Protein AF-A0A7Z9BWL0-F1 (afdb_monomer)

Secondary structure (DSSP, 8-state):
-------STTTHHHHHHHTT--HHHHHBS--HHHHHHHHHH-TT-SEEEEESSHHHHHHHHHHHHHHTHHHHHHHHHS--SEEEEEEE-SS--EEEEETT-SS-EEE-EEEEEEEE-TTSTTSEEEEEEEE--

Sequence (133 aa):
MTDFTNITPGGGLTAHESAGGHTLAR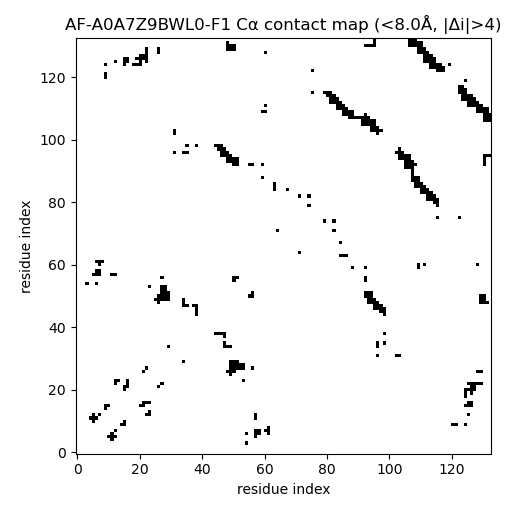HVDLTETELANRLATQITLPRASSFLNREIAEQAISDAINANQTQITNWLSGNSSRLQINHTATNPIGVTLT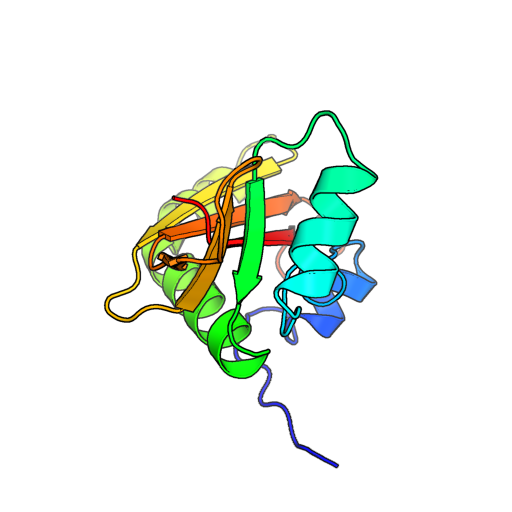RGAPSTVPDHNLQILFRRDSTLRLGYYILTAYPEP

Solvent-accessible surface area (backbone atoms only — not comparable to full-atom values): 7285 Å² total; per-residue (Å²): 132,86,84,73,76,59,62,19,82,83,64,15,68,70,43,20,35,75,74,69,19,46,30,65,86,66,16,36,59,59,50,69,69,56,36,50,49,48,40,68,73,39,74,85,46,64,58,36,34,14,15,66,30,65,67,49,41,29,46,56,51,33,53,42,47,66,76,38,43,69,62,52,53,56,46,68,75,54,83,65,61,59,49,78,51,75,37,73,50,96,56,72,44,18,31,37,34,46,71,90,54,96,59,67,42,81,27,35,29,35,40,38,33,37,33,61,35,83,88,41,97,79,37,43,39,48,39,35,44,36,36,50,134

Structure (mmCIF, N/CA/C/O backbone):
data_AF-A0A7Z9BWL0-F1
#
_entry.id   AF-A0A7Z9BWL0-F1
#
loop_
_atom_site.group_PDB
_atom_site.id
_atom_site.type_symbol
_atom_site.label_atom_id
_atom_site.label_alt_id
_atom_site.label_comp_id
_atom_site.label_asym_id
_atom_site.label_entity_id
_atom_site.label_seq_id
_atom_site.pdbx_PDB_ins_code
_atom_site.Cartn_x
_atom_site.Cartn_y
_atom_site.Cartn_z
_atom_site.occupancy
_atom_site.B_iso_or_equiv
_atom_site.auth_seq_id
_atom_site.auth_comp_id
_atom_site.auth_asym_id
_atom_site.auth_atom_id
_atom_site.pdbx_PDB_model_num
ATOM 1 N N . MET A 1 1 ? 6.457 -24.709 6.148 1.00 37.94 1 MET A N 1
ATOM 2 C CA . MET A 1 1 ? 5.705 -23.516 6.577 1.00 37.94 1 MET A CA 1
ATOM 3 C C . MET A 1 1 ? 6.708 -22.392 6.659 1.00 37.94 1 MET A C 1
ATOM 5 O O . MET A 1 1 ? 7.634 -22.502 7.446 1.00 37.94 1 MET A O 1
ATOM 9 N N . THR A 1 2 ? 6.621 -21.393 5.789 1.00 41.56 2 THR A N 1
ATOM 10 C CA . THR A 1 2 ? 7.340 -20.136 6.009 1.00 41.56 2 THR A CA 1
ATOM 11 C C . THR A 1 2 ? 6.549 -19.374 7.064 1.00 41.56 2 THR A C 1
ATOM 13 O O . THR A 1 2 ? 5.431 -18.937 6.789 1.00 41.56 2 THR A O 1
ATOM 16 N N . ASP A 1 3 ? 7.077 -19.310 8.285 1.00 47.62 3 ASP A N 1
ATOM 17 C CA . ASP A 1 3 ? 6.522 -18.485 9.356 1.00 47.62 3 ASP A CA 1
ATOM 18 C C . ASP A 1 3 ? 6.684 -17.019 8.955 1.00 47.62 3 ASP A C 1
ATOM 20 O O . ASP A 1 3 ? 7.734 -16.409 9.146 1.00 47.62 3 ASP A O 1
ATOM 24 N N . PHE A 1 4 ? 5.652 -16.453 8.335 1.00 55.50 4 PHE A N 1
ATOM 25 C CA . PHE A 1 4 ? 5.585 -15.013 8.149 1.00 55.50 4 PHE A CA 1
ATOM 26 C C . PHE A 1 4 ? 5.272 -14.401 9.512 1.00 55.50 4 PHE A C 1
ATOM 28 O O . PHE A 1 4 ? 4.152 -14.519 10.014 1.00 55.50 4 PHE A O 1
ATOM 35 N N . THR A 1 5 ? 6.269 -13.773 10.131 1.00 57.84 5 THR A N 1
ATOM 36 C CA . THR A 1 5 ? 6.041 -12.895 11.277 1.00 57.84 5 THR A CA 1
ATOM 37 C C . THR A 1 5 ? 5.039 -11.832 10.843 1.00 57.84 5 THR A C 1
ATOM 39 O O . THR A 1 5 ? 5.279 -11.126 9.870 1.00 57.84 5 THR A O 1
ATOM 42 N N . ASN A 1 6 ? 3.907 -11.731 11.539 1.00 72.25 6 ASN A N 1
ATOM 43 C CA . ASN A 1 6 ? 2.919 -10.686 11.283 1.00 72.25 6 ASN A CA 1
ATOM 44 C C . ASN A 1 6 ? 3.471 -9.352 11.808 1.00 72.25 6 ASN A C 1
ATOM 46 O O . ASN A 1 6 ? 3.255 -9.015 12.974 1.00 72.25 6 ASN A O 1
ATOM 50 N N . ILE A 1 7 ? 4.207 -8.619 10.969 1.00 83.94 7 ILE A N 1
ATOM 51 C CA . ILE A 1 7 ? 4.857 -7.351 11.346 1.00 83.94 7 ILE A CA 1
ATOM 52 C C . ILE A 1 7 ? 3.839 -6.208 11.300 1.00 83.9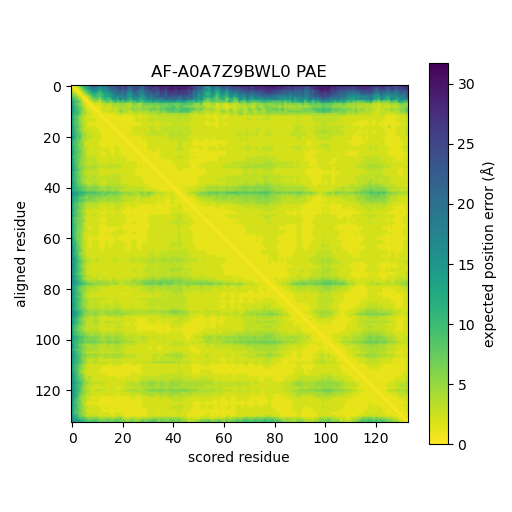4 7 ILE A C 1
ATOM 54 O O . ILE A 1 7 ? 3.853 -5.307 12.1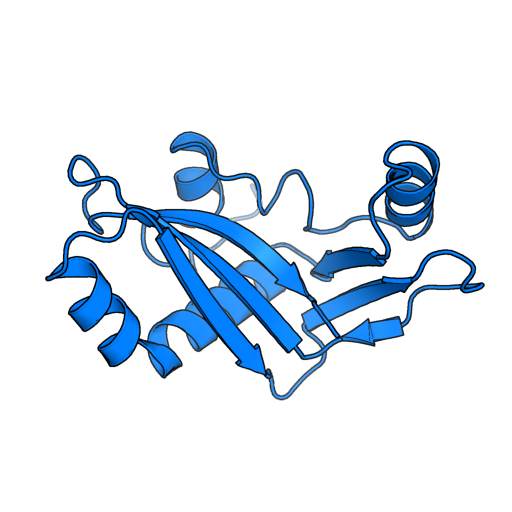42 1.00 83.94 7 ILE A O 1
ATOM 58 N N . THR A 1 8 ? 2.913 -6.249 10.337 1.00 86.00 8 THR A N 1
ATOM 59 C CA . THR A 1 8 ? 1.858 -5.237 10.229 1.00 86.00 8 THR A CA 1
ATOM 60 C C . THR A 1 8 ? 0.822 -5.395 11.355 1.00 86.00 8 THR A C 1
ATOM 62 O O . THR A 1 8 ? 0.283 -6.496 11.547 1.00 86.00 8 THR A O 1
ATOM 65 N N . PRO A 1 9 ? 0.461 -4.307 12.072 1.00 87.81 9 PRO A N 1
ATOM 66 C CA . PRO A 1 9 ? -0.562 -4.346 13.113 1.00 87.81 9 PRO A CA 1
ATOM 67 C C . PRO A 1 9 ? -1.878 -4.948 12.618 1.00 87.81 9 PRO A C 1
ATOM 69 O O . PRO A 1 9 ? -2.286 -4.725 11.483 1.00 87.81 9 PRO A O 1
ATOM 72 N N . GLY A 1 10 ? -2.580 -5.674 13.491 1.00 88.56 10 GLY A N 1
ATOM 73 C CA . GLY A 1 10 ? -3.893 -6.251 13.163 1.00 88.56 10 GLY A CA 1
ATOM 74 C C . GLY A 1 10 ? -3.857 -7.690 12.656 1.00 88.56 10 GLY A C 1
ATOM 75 O O . GLY A 1 10 ? -4.902 -8.205 12.281 1.00 88.56 10 GLY A O 1
ATOM 76 N N . GLY A 1 11 ? -2.697 -8.352 12.715 1.00 88.44 11 GLY A N 1
ATOM 77 C CA . GLY A 1 11 ? -2.542 -9.756 12.320 1.00 88.44 11 GLY A CA 1
ATOM 78 C C . GLY A 1 11 ? -1.917 -9.949 10.937 1.00 88.44 11 GLY A C 1
ATOM 79 O O . GLY A 1 11 ? -2.170 -10.972 10.309 1.00 88.44 11 GLY A O 1
ATOM 80 N N . GLY A 1 12 ? -1.120 -8.983 10.464 1.00 93.31 12 GLY A N 1
ATOM 81 C CA . GLY A 1 12 ? -0.448 -9.055 9.167 1.00 93.31 12 GLY A CA 1
ATOM 82 C C . GLY A 1 12 ? -1.363 -8.714 7.991 1.00 93.31 12 GLY A C 1
ATOM 83 O O . GLY A 1 12 ? -2.573 -8.513 8.140 1.00 93.31 12 GLY A O 1
ATOM 84 N N . LEU A 1 13 ? -0.793 -8.651 6.785 1.00 95.44 13 LEU A N 1
ATOM 85 C CA . LEU A 1 13 ? -1.553 -8.253 5.594 1.00 95.44 13 LEU A CA 1
ATOM 86 C C . LEU A 1 13 ? -2.665 -9.244 5.228 1.00 95.44 13 LEU A C 1
ATOM 88 O O . LEU A 1 13 ? -3.704 -8.823 4.728 1.00 95.44 13 LEU A O 1
ATOM 92 N N . THR A 1 14 ? -2.514 -10.530 5.553 1.00 95.75 14 THR A N 1
ATOM 93 C CA . THR A 1 14 ? -3.572 -11.534 5.347 1.00 95.75 14 THR A CA 1
ATOM 94 C C . THR A 1 14 ? -4.853 -11.199 6.122 1.00 95.75 14 THR A C 1
ATOM 96 O O . THR A 1 14 ? -5.955 -11.378 5.599 1.00 95.75 14 THR A O 1
ATOM 99 N N . ALA A 1 15 ? -4.736 -10.675 7.348 1.00 95.75 15 ALA A N 1
ATOM 100 C CA . ALA A 1 15 ? -5.898 -10.258 8.131 1.00 95.75 15 ALA A CA 1
ATOM 101 C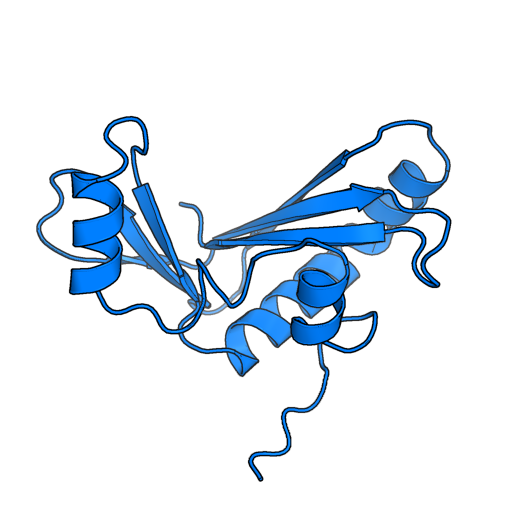 C . ALA A 1 15 ? -6.590 -9.034 7.508 1.00 95.75 15 ALA A C 1
ATOM 103 O O . ALA A 1 15 ? -7.817 -8.989 7.431 1.00 95.75 15 ALA A O 1
ATOM 104 N N . HIS A 1 16 ? -5.810 -8.077 6.993 1.00 97.38 16 HIS A N 1
ATOM 105 C CA . HIS A 1 16 ? -6.347 -6.908 6.289 1.00 97.38 16 HIS A CA 1
ATOM 106 C C . HIS A 1 16 ? -7.068 -7.286 4.996 1.00 97.38 16 HIS A C 1
ATOM 108 O O . HIS A 1 16 ? -8.136 -6.747 4.718 1.00 97.38 16 HIS A O 1
ATOM 114 N N . GLU A 1 17 ? -6.547 -8.247 4.231 1.00 97.25 17 GLU A N 1
ATOM 115 C CA . GLU A 1 17 ? -7.237 -8.747 3.036 1.00 97.25 17 GLU A CA 1
ATOM 116 C C . GLU A 1 17 ? -8.518 -9.509 3.365 1.00 97.25 17 GLU A C 1
ATOM 118 O O . GLU A 1 17 ? -9.535 -9.321 2.699 1.00 97.25 17 GLU A O 1
ATOM 123 N N . SER A 1 18 ? -8.515 -10.284 4.451 1.00 96.94 18 SER A N 1
ATOM 124 C CA . SER A 1 18 ? -9.725 -10.956 4.945 1.00 96.94 18 SER A CA 1
ATOM 125 C C . SER A 1 18 ? -10.822 -9.960 5.351 1.00 96.94 18 SER A C 1
ATOM 127 O O . SER A 1 18 ? -12.004 -10.279 5.264 1.00 96.94 18 SER A O 1
ATOM 129 N N . ALA A 1 19 ? -10.445 -8.738 5.747 1.00 96.94 19 ALA A N 1
ATOM 130 C CA . ALA A 1 19 ? -11.359 -7.629 6.032 1.00 96.94 19 ALA A CA 1
ATOM 131 C C . ALA A 1 19 ? -11.776 -6.817 4.781 1.00 96.94 19 ALA A C 1
ATOM 133 O O . ALA A 1 19 ? -12.549 -5.862 4.885 1.00 96.94 19 ALA A O 1
ATOM 134 N N . GLY A 1 20 ? -11.289 -7.186 3.592 1.00 97.56 20 GLY A N 1
ATOM 135 C CA . GLY A 1 20 ? -11.613 -6.542 2.315 1.00 97.56 20 GLY A CA 1
ATOM 136 C C . GLY A 1 20 ? -10.493 -5.686 1.719 1.00 97.56 20 GLY A C 1
ATOM 137 O O . GLY A 1 20 ? -10.731 -4.971 0.742 1.00 97.56 20 GLY A O 1
ATOM 138 N N . GLY A 1 21 ? -9.293 -5.724 2.299 1.00 98.19 21 GLY A N 1
ATOM 139 C CA . GLY A 1 21 ? -8.084 -5.168 1.699 1.00 98.19 21 GLY A CA 1
ATOM 140 C C . GLY A 1 21 ? -7.575 -5.985 0.508 1.00 98.19 21 GLY A C 1
ATOM 141 O O . GLY A 1 21 ? -8.083 -7.063 0.209 1.00 98.19 21 GLY A O 1
ATOM 142 N N . HIS A 1 22 ? -6.568 -5.465 -0.190 1.00 98.19 22 HIS A N 1
ATOM 143 C CA . HIS A 1 22 ? -5.999 -6.137 -1.365 1.00 98.19 22 HIS A CA 1
ATOM 144 C C . HIS A 1 22 ? -4.527 -5.768 -1.635 1.00 98.19 22 HIS A C 1
ATOM 146 O O . HIS A 1 22 ? -4.125 -5.588 -2.788 1.00 98.19 22 HIS A O 1
ATOM 152 N N . THR A 1 23 ? -3.729 -5.562 -0.584 1.00 98.25 23 THR A N 1
ATOM 153 C CA . THR A 1 23 ? -2.300 -5.230 -0.713 1.00 98.25 23 THR A CA 1
ATOM 154 C C . THR A 1 23 ? -1.483 -6.405 -1.255 1.00 98.25 23 THR A C 1
ATOM 156 O O . THR A 1 23 ? -0.764 -6.229 -2.234 1.00 98.25 23 THR A O 1
ATOM 159 N N . LEU A 1 24 ? -1.604 -7.602 -0.667 1.00 97.31 24 LEU A N 1
ATOM 160 C CA . LEU A 1 24 ? -0.861 -8.790 -1.108 1.00 97.31 24 LEU A CA 1
ATOM 161 C C . LEU A 1 24 ? -1.257 -9.161 -2.533 1.00 97.31 24 LEU A C 1
ATOM 163 O O . LEU A 1 24 ? -0.401 -9.312 -3.394 1.00 97.31 24 LEU A O 1
ATOM 167 N N . ALA A 1 25 ? -2.560 -9.230 -2.794 1.00 96.50 25 ALA A N 1
ATOM 168 C CA . ALA A 1 25 ? -3.094 -9.700 -4.063 1.00 96.50 25 ALA A CA 1
ATOM 169 C C . ALA A 1 25 ? -2.737 -8.807 -5.261 1.00 96.50 25 ALA A C 1
ATOM 171 O O . ALA A 1 25 ? -2.830 -9.253 -6.403 1.00 96.50 25 ALA A O 1
ATOM 172 N N . ARG A 1 26 ? -2.413 -7.526 -5.038 1.00 97.19 26 ARG A N 1
ATOM 173 C CA . ARG A 1 26 ? -2.252 -6.549 -6.130 1.00 97.19 26 ARG A CA 1
ATOM 174 C C . ARG A 1 26 ? -0.932 -5.800 -6.137 1.00 97.19 26 ARG A C 1
ATOM 176 O O . ARG A 1 26 ? -0.702 -5.071 -7.101 1.00 97.19 26 ARG A O 1
ATOM 183 N N . HIS A 1 27 ? -0.131 -5.901 -5.083 1.00 98.31 27 HIS A N 1
ATOM 184 C CA . HIS A 1 27 ? 1.019 -5.024 -4.892 1.00 98.31 27 HIS A CA 1
ATOM 185 C C . HIS A 1 27 ? 2.198 -5.705 -4.198 1.00 98.31 27 HIS A C 1
ATOM 187 O O . HIS A 1 27 ? 3.086 -4.999 -3.740 1.00 98.31 27 HIS A O 1
ATOM 193 N N . VAL A 1 28 ? 2.239 -7.032 -4.083 1.00 98.44 28 VAL A N 1
ATOM 194 C CA . VAL A 1 28 ? 3.363 -7.738 -3.452 1.00 98.44 28 VAL A CA 1
ATOM 195 C C . VAL A 1 28 ? 3.899 -8.796 -4.403 1.00 98.44 28 VAL A C 1
ATOM 197 O O . VAL A 1 28 ? 3.121 -9.602 -4.901 1.00 98.44 28 VAL A O 1
ATOM 200 N N . ASP A 1 29 ? 5.222 -8.798 -4.595 1.00 98.06 29 ASP A N 1
ATOM 201 C CA . ASP A 1 29 ? 5.950 -9.811 -5.371 1.00 98.06 29 ASP A CA 1
ATOM 202 C C . ASP A 1 29 ? 5.439 -9.978 -6.819 1.00 98.06 29 ASP A C 1
ATOM 204 O O . ASP A 1 29 ? 5.415 -11.074 -7.370 1.00 98.06 29 ASP A O 1
ATOM 208 N N . LEU A 1 30 ? 4.992 -8.878 -7.441 1.00 98.25 30 LEU A N 1
ATOM 209 C CA . LEU A 1 30 ? 4.596 -8.875 -8.847 1.00 98.25 30 LEU A CA 1
ATOM 210 C C . LEU A 1 30 ? 5.803 -8.662 -9.755 1.00 98.25 30 LEU A C 1
ATOM 212 O O . LEU A 1 30 ? 6.597 -7.735 -9.581 1.00 98.25 30 LEU A O 1
ATOM 216 N N . THR A 1 31 ? 5.869 -9.479 -10.795 1.00 97.50 31 THR A N 1
ATOM 217 C CA . THR A 1 31 ? 6.844 -9.361 -11.874 1.00 97.50 31 THR A CA 1
ATOM 218 C C . THR A 1 31 ? 6.566 -8.142 -12.756 1.00 97.50 31 THR A C 1
ATOM 220 O O . THR A 1 31 ? 5.435 -7.664 -12.878 1.00 97.50 31 THR A O 1
ATOM 223 N N . GLU A 1 32 ? 7.592 -7.666 -13.464 1.00 96.94 32 GLU A N 1
ATOM 224 C CA . GLU A 1 32 ? 7.443 -6.579 -14.440 1.00 96.94 32 GLU A CA 1
ATOM 225 C C . GLU A 1 32 ? 6.383 -6.895 -15.511 1.00 96.94 32 GLU A C 1
ATOM 227 O O . GLU A 1 32 ? 5.583 -6.029 -15.864 1.00 96.94 32 GLU A O 1
ATOM 232 N N . THR A 1 33 ? 6.303 -8.152 -15.962 1.00 97.44 33 THR A N 1
ATOM 233 C CA . THR A 1 33 ? 5.275 -8.617 -16.904 1.00 97.44 33 THR A CA 1
ATOM 234 C C . THR A 1 33 ? 3.864 -8.488 -16.326 1.00 97.44 33 THR A C 1
ATOM 236 O O . THR A 1 33 ? 2.950 -8.058 -17.027 1.00 97.44 33 THR A O 1
ATOM 239 N N . GLU A 1 34 ? 3.653 -8.818 -15.051 1.00 98.06 34 GLU A N 1
ATOM 240 C CA . GLU A 1 34 ? 2.348 -8.664 -14.394 1.00 98.06 34 GLU A CA 1
ATOM 241 C C . GLU A 1 34 ? 1.963 -7.192 -14.225 1.00 98.06 34 GLU A C 1
ATOM 243 O O . GLU A 1 34 ? 0.810 -6.823 -14.474 1.00 98.06 34 GLU A O 1
ATOM 248 N N . LEU A 1 35 ? 2.924 -6.328 -13.885 1.00 98.12 35 LEU A N 1
ATOM 249 C CA . LEU A 1 35 ? 2.712 -4.880 -13.830 1.00 98.12 35 LEU A CA 1
ATOM 250 C C . LEU A 1 35 ? 2.367 -4.312 -15.216 1.00 98.12 35 LEU A C 1
ATOM 252 O O . LEU A 1 35 ? 1.412 -3.541 -15.349 1.00 98.12 35 LEU A O 1
ATOM 256 N N . ALA A 1 36 ? 3.079 -4.737 -16.262 1.00 97.62 36 ALA A N 1
ATOM 257 C CA . ALA A 1 36 ? 2.803 -4.345 -17.641 1.00 97.62 36 ALA A CA 1
ATOM 258 C C . ALA A 1 36 ? 1.413 -4.820 -18.097 1.00 97.62 36 ALA A C 1
ATOM 260 O O . ALA A 1 36 ? 0.64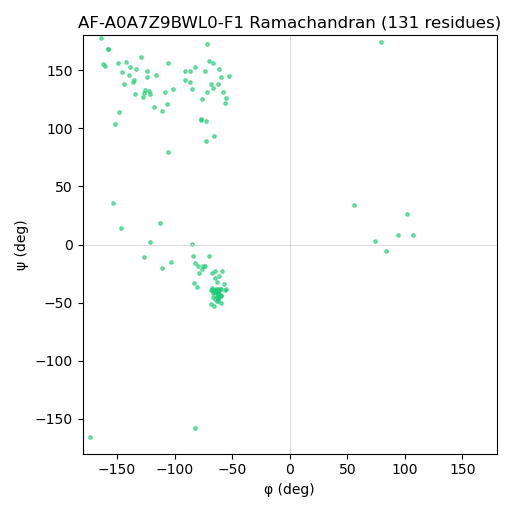3 -4.038 -18.659 1.00 97.62 36 ALA A O 1
ATOM 261 N N . ASN A 1 37 ? 1.042 -6.063 -17.781 1.00 97.50 37 ASN A N 1
ATOM 262 C CA . ASN A 1 37 ? -0.285 -6.612 -18.065 1.00 97.50 37 ASN A CA 1
ATOM 263 C C . ASN A 1 37 ? -1.391 -5.839 -17.337 1.00 97.50 37 ASN A C 1
ATOM 265 O O . ASN A 1 37 ? -2.439 -5.547 -17.922 1.00 97.50 37 ASN A O 1
ATOM 269 N N . ARG A 1 38 ? -1.168 -5.448 -16.077 1.00 96.81 38 ARG A N 1
ATOM 270 C CA . ARG A 1 38 ? -2.103 -4.595 -15.331 1.00 96.81 38 ARG A CA 1
ATOM 271 C C . ARG A 1 38 ? -2.302 -3.253 -16.029 1.00 96.81 38 ARG A C 1
ATOM 273 O O . ARG A 1 38 ? -3.439 -2.816 -16.175 1.00 96.81 38 ARG A O 1
ATOM 280 N N . LEU A 1 39 ? -1.233 -2.620 -16.506 1.00 97.25 39 LEU A N 1
ATOM 281 C CA . LEU A 1 39 ? -1.334 -1.376 -17.271 1.00 97.25 39 LEU A CA 1
ATOM 282 C C . LEU A 1 39 ? -2.037 -1.580 -18.619 1.00 97.25 39 LEU A C 1
ATOM 284 O O . LEU A 1 39 ? -2.841 -0.739 -19.022 1.00 97.25 39 LEU A O 1
ATOM 288 N N . ALA A 1 40 ? -1.786 -2.681 -19.321 1.00 96.06 40 ALA A N 1
ATOM 289 C CA . ALA A 1 40 ? -2.447 -2.971 -20.593 1.00 96.06 40 ALA A CA 1
ATOM 290 C C . ALA A 1 40 ? -3.962 -3.186 -20.427 1.00 96.06 40 ALA A C 1
ATOM 292 O O . ALA A 1 40 ? -4.751 -2.689 -21.227 1.00 96.06 40 ALA A O 1
ATOM 293 N N . THR A 1 41 ? -4.371 -3.885 -19.366 1.00 96.62 41 THR A N 1
ATOM 294 C CA . THR A 1 41 ? -5.779 -4.231 -19.103 1.00 96.62 41 THR A CA 1
ATOM 295 C C . THR A 1 41 ? -6.558 -3.111 -18.412 1.00 96.62 41 THR A C 1
ATOM 297 O O . THR A 1 4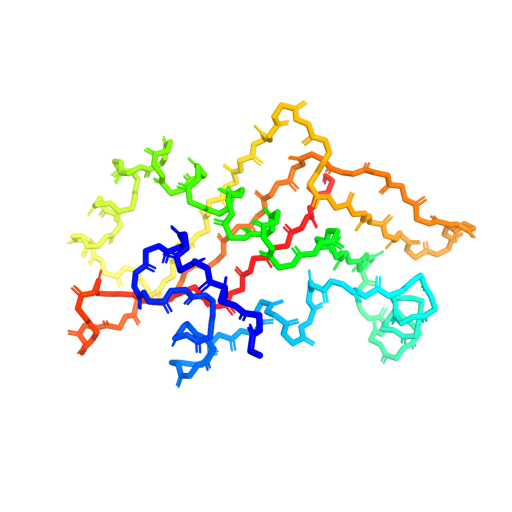1 ? -7.744 -2.929 -18.677 1.00 96.62 41 THR A O 1
ATOM 300 N N . GLN A 1 42 ? -5.908 -2.325 -17.552 1.00 96.00 42 GLN A N 1
ATOM 301 C CA . GLN A 1 42 ? -6.513 -1.196 -16.842 1.00 96.00 42 GLN A CA 1
ATOM 302 C C . GLN A 1 42 ? -6.024 0.113 -17.456 1.00 96.00 42 GLN A C 1
ATOM 304 O O . GLN A 1 42 ? -5.126 0.780 -16.941 1.00 96.00 42 GLN A O 1
ATOM 309 N N . ILE A 1 43 ? -6.628 0.481 -18.585 1.00 93.25 43 ILE A N 1
ATOM 310 C CA . ILE A 1 43 ? -6.183 1.594 -19.439 1.00 93.25 43 ILE A CA 1
ATOM 311 C C . ILE A 1 43 ? -6.139 2.961 -18.736 1.00 93.25 43 ILE A C 1
ATOM 313 O O . ILE A 1 43 ? -5.405 3.845 -19.165 1.00 93.25 43 ILE A O 1
ATOM 317 N N . THR A 1 44 ? -6.894 3.138 -17.650 1.00 96.00 44 THR A N 1
ATOM 318 C CA . THR A 1 44 ? -6.938 4.385 -16.874 1.00 96.00 44 THR A CA 1
ATOM 319 C C . THR A 1 44 ? -5.790 4.515 -15.875 1.00 96.00 44 THR A C 1
ATOM 321 O O . THR A 1 44 ? -5.546 5.615 -15.385 1.00 96.00 44 THR A O 1
ATOM 324 N N . LEU A 1 45 ? -5.072 3.428 -15.562 1.00 94.25 45 LEU A N 1
ATOM 325 C CA . LEU A 1 45 ? -3.948 3.486 -14.632 1.00 94.25 45 LEU A CA 1
ATOM 326 C C . LEU A 1 45 ? -2.720 4.113 -15.308 1.00 94.25 45 LEU A C 1
ATOM 328 O O . LEU A 1 45 ? -2.275 3.607 -16.341 1.00 94.25 45 LEU A O 1
ATOM 332 N N . PRO A 1 46 ? -2.128 5.178 -14.742 1.00 95.94 46 PRO A N 1
ATOM 333 C CA . PRO A 1 46 ? -0.886 5.738 -15.268 1.00 95.94 46 PRO A CA 1
ATOM 334 C C . PRO A 1 46 ? 0.342 4.917 -14.851 1.00 95.94 46 PRO A C 1
ATOM 336 O O . PRO A 1 46 ? 1.358 4.949 -15.543 1.00 95.94 46 PRO A O 1
ATOM 339 N N . ARG A 1 47 ? 0.251 4.181 -13.736 1.00 96.88 47 ARG A N 1
ATOM 340 C CA . ARG A 1 47 ? 1.345 3.404 -13.151 1.00 96.88 47 ARG A CA 1
ATOM 341 C C . ARG A 1 47 ? 0.837 2.162 -12.416 1.00 96.88 47 ARG A C 1
ATOM 343 O O . ARG A 1 47 ? -0.326 2.106 -12.013 1.00 96.88 47 ARG A O 1
ATOM 350 N N . ALA A 1 48 ? 1.705 1.167 -12.289 1.00 97.75 48 ALA A N 1
ATOM 351 C CA . ALA A 1 48 ? 1.493 -0.043 -11.506 1.00 97.75 48 ALA A CA 1
ATOM 352 C C . ALA A 1 48 ? 2.766 -0.337 -10.714 1.00 97.75 48 ALA A C 1
ATOM 354 O O . ALA A 1 48 ? 3.865 -0.184 -11.239 1.00 97.75 48 ALA A O 1
ATOM 355 N N . SER A 1 49 ? 2.622 -0.758 -9.465 1.00 98.44 49 SER A N 1
ATOM 356 C CA . SER A 1 49 ? 3.748 -0.925 -8.552 1.00 98.44 49 SER A CA 1
ATOM 357 C C . SER A 1 49 ? 3.589 -2.150 -7.666 1.00 98.44 49 SER A C 1
ATOM 359 O O . SER A 1 49 ? 2.471 -2.633 -7.436 1.00 98.44 49 SER A O 1
ATOM 361 N N . SER A 1 50 ? 4.725 -2.635 -7.174 1.00 98.62 50 SER A N 1
ATOM 362 C CA . SER A 1 50 ? 4.811 -3.784 -6.284 1.00 98.62 50 SER A CA 1
ATOM 363 C C . SER A 1 50 ? 5.908 -3.600 -5.251 1.00 98.62 50 SER A C 1
ATOM 365 O O . SER A 1 50 ? 7.015 -3.182 -5.581 1.00 98.62 50 SER A O 1
ATOM 367 N N . PHE A 1 51 ? 5.627 -3.979 -4.009 1.00 98.69 51 PHE A N 1
ATOM 368 C CA . PHE A 1 51 ? 6.658 -4.280 -3.030 1.00 98.69 51 PHE A CA 1
ATOM 369 C C . PHE A 1 51 ? 7.518 -5.445 -3.512 1.00 98.69 51 PHE A C 1
ATOM 371 O O . PHE A 1 51 ? 7.030 -6.341 -4.210 1.00 98.69 51 PHE A O 1
ATOM 378 N N . LEU A 1 52 ? 8.781 -5.441 -3.087 1.00 97.75 52 LEU A N 1
ATOM 379 C CA . LEU A 1 52 ? 9.752 -6.476 -3.446 1.00 97.75 52 LEU A CA 1
ATOM 380 C C . LEU A 1 52 ? 9.341 -7.863 -2.945 1.00 97.75 52 LEU A C 1
ATOM 382 O O . LEU A 1 52 ? 9.566 -8.848 -3.629 1.00 97.75 52 LEU A O 1
ATOM 386 N N . ASN A 1 53 ? 8.759 -7.941 -1.748 1.00 97.12 53 ASN A N 1
ATOM 387 C CA . ASN A 1 53 ? 8.179 -9.156 -1.190 1.00 97.12 53 ASN A CA 1
ATOM 388 C C . ASN A 1 53 ? 7.267 -8.804 -0.005 1.00 97.12 53 ASN A C 1
ATOM 390 O O . ASN A 1 53 ? 7.139 -7.638 0.387 1.00 97.12 53 ASN A O 1
ATOM 394 N N . ARG A 1 54 ? 6.632 -9.826 0.577 1.00 96.56 54 ARG A N 1
ATOM 395 C CA . ARG A 1 54 ? 5.716 -9.662 1.710 1.00 96.56 54 ARG A CA 1
ATOM 396 C C . ARG A 1 54 ? 6.392 -9.072 2.946 1.00 96.56 54 ARG A C 1
ATOM 398 O O . ARG A 1 54 ? 5.802 -8.207 3.577 1.00 96.56 54 ARG A O 1
ATOM 405 N N . GLU A 1 55 ? 7.586 -9.531 3.301 1.00 95.38 55 GLU A N 1
ATOM 406 C CA . GLU A 1 55 ? 8.290 -9.063 4.501 1.00 95.38 55 GLU A CA 1
ATOM 407 C C . GLU A 1 55 ? 8.595 -7.562 4.410 1.00 95.38 55 GLU A C 1
ATOM 409 O O . GLU A 1 55 ? 8.270 -6.806 5.324 1.00 95.38 55 GLU A O 1
ATOM 414 N N . ILE A 1 56 ? 9.111 -7.112 3.263 1.00 96.69 56 ILE A N 1
ATOM 415 C CA . ILE A 1 56 ? 9.392 -5.698 2.991 1.00 96.69 56 ILE A CA 1
ATOM 416 C C . ILE A 1 56 ? 8.103 -4.872 2.997 1.00 96.69 56 ILE A C 1
ATOM 418 O O . ILE A 1 56 ? 8.085 -3.781 3.568 1.00 96.69 56 ILE A O 1
ATOM 422 N N . ALA A 1 57 ? 7.014 -5.392 2.420 1.00 97.62 57 ALA A N 1
ATOM 423 C CA . ALA A 1 57 ? 5.711 -4.735 2.477 1.00 97.62 57 ALA A CA 1
ATOM 424 C C . ALA A 1 57 ? 5.237 -4.557 3.926 1.00 97.62 57 ALA A C 1
ATOM 426 O O . ALA A 1 57 ? 4.864 -3.454 4.326 1.00 97.62 57 ALA A O 1
ATOM 427 N N . GLU A 1 58 ? 5.265 -5.629 4.724 1.00 96.69 58 GLU A N 1
ATOM 428 C CA . GLU A 1 58 ? 4.771 -5.587 6.097 1.00 96.69 58 GLU A CA 1
ATOM 429 C C . GLU A 1 58 ? 5.611 -4.669 6.993 1.00 96.69 58 GLU A C 1
ATOM 431 O O . GLU A 1 58 ? 5.038 -3.930 7.800 1.00 96.69 58 GLU A O 1
ATOM 436 N N . GLN A 1 59 ? 6.937 -4.679 6.819 1.00 96.31 59 GLN A N 1
ATOM 437 C CA . GLN A 1 59 ? 7.862 -3.809 7.541 1.00 96.31 59 GLN A CA 1
ATOM 438 C C . GLN A 1 59 ? 7.646 -2.336 7.178 1.00 96.31 59 GLN A C 1
ATOM 440 O O . GLN A 1 59 ? 7.386 -1.525 8.064 1.00 96.31 59 GLN A O 1
ATOM 445 N N . ALA A 1 60 ? 7.650 -1.994 5.884 1.00 97.25 60 ALA A N 1
ATOM 446 C CA . ALA A 1 60 ? 7.474 -0.613 5.430 1.00 97.25 60 ALA A CA 1
ATOM 447 C C . ALA A 1 60 ? 6.123 -0.022 5.868 1.00 97.25 60 ALA A C 1
ATOM 449 O O . ALA A 1 60 ? 6.035 1.139 6.268 1.00 97.25 60 ALA A O 1
ATOM 450 N N . ILE A 1 61 ? 5.061 -0.833 5.834 1.00 98.00 61 ILE A N 1
ATOM 451 C CA . ILE A 1 61 ? 3.730 -0.441 6.307 1.00 98.00 61 ILE A CA 1
ATOM 452 C C . ILE A 1 61 ? 3.718 -0.228 7.822 1.00 98.00 61 ILE A C 1
ATOM 454 O O . ILE A 1 61 ? 3.107 0.730 8.294 1.00 98.00 61 ILE A O 1
ATOM 458 N N . SER A 1 62 ? 4.375 -1.102 8.588 1.00 97.25 62 SER A N 1
ATOM 459 C CA . SER A 1 62 ? 4.472 -0.964 10.044 1.00 97.25 62 SER A CA 1
ATOM 460 C C . SER A 1 62 ? 5.212 0.318 10.430 1.00 97.25 62 SER A C 1
ATOM 462 O O . SER A 1 62 ? 4.707 1.105 11.232 1.00 97.25 62 SER A O 1
ATOM 464 N N . ASP A 1 63 ? 6.340 0.598 9.777 1.00 96.69 63 ASP A N 1
ATOM 465 C CA . ASP A 1 63 ? 7.121 1.818 9.998 1.00 96.69 63 ASP A CA 1
ATOM 466 C C . ASP A 1 63 ? 6.321 3.077 9.646 1.00 96.69 63 ASP A C 1
ATOM 468 O O . ASP A 1 63 ? 6.276 4.030 10.430 1.00 96.69 63 ASP A O 1
ATOM 472 N N . ALA A 1 64 ? 5.595 3.058 8.525 1.00 97.62 64 ALA A N 1
ATOM 473 C CA . ALA A 1 64 ? 4.714 4.152 8.133 1.00 97.62 64 ALA A CA 1
ATOM 474 C C . ALA A 1 64 ? 3.572 4.384 9.135 1.00 97.62 64 ALA A C 1
ATOM 476 O O . ALA A 1 64 ? 3.260 5.536 9.443 1.00 97.62 64 ALA A O 1
ATOM 477 N N . ILE A 1 65 ? 2.957 3.320 9.664 1.00 97.62 65 ILE A N 1
ATOM 478 C CA . ILE A 1 65 ? 1.922 3.422 10.705 1.00 97.62 65 ILE A CA 1
ATOM 479 C C . ILE A 1 65 ? 2.508 4.044 11.974 1.00 97.62 65 ILE A C 1
ATOM 481 O O . ILE A 1 65 ? 1.939 5.005 12.493 1.00 97.62 65 ILE A O 1
ATOM 485 N N . ASN A 1 66 ? 3.663 3.554 12.428 1.00 96.94 66 ASN A N 1
ATOM 486 C CA . ASN A 1 66 ? 4.336 4.059 13.624 1.00 96.94 66 ASN A CA 1
ATOM 487 C C . ASN A 1 66 ? 4.691 5.548 13.482 1.00 96.94 66 ASN A C 1
ATOM 489 O O . ASN A 1 66 ? 4.429 6.338 14.391 1.00 96.94 66 ASN A O 1
ATOM 493 N N . ALA A 1 67 ? 5.209 5.955 12.320 1.00 97.50 67 ALA A N 1
ATOM 494 C CA . ALA A 1 67 ? 5.554 7.346 12.029 1.00 97.50 67 ALA A CA 1
ATOM 495 C C . ALA A 1 67 ? 4.330 8.279 11.938 1.00 97.50 67 ALA A C 1
ATOM 497 O O . ALA A 1 67 ? 4.455 9.480 12.173 1.00 97.50 67 ALA A O 1
ATOM 498 N N . ASN A 1 68 ? 3.143 7.748 11.625 1.00 97.94 68 ASN A N 1
ATOM 499 C CA . ASN A 1 68 ? 1.915 8.524 11.413 1.00 97.94 68 ASN A CA 1
ATOM 500 C C . ASN A 1 68 ? 0.840 8.273 12.486 1.00 97.94 68 ASN A C 1
ATOM 502 O O . ASN A 1 68 ? -0.335 8.599 12.285 1.00 97.94 68 ASN A O 1
ATOM 506 N N . GLN A 1 69 ? 1.218 7.732 13.650 1.00 97.44 69 GLN A N 1
ATOM 507 C CA . GLN A 1 69 ? 0.271 7.299 14.683 1.00 97.44 69 GLN A CA 1
ATOM 508 C C . GLN A 1 69 ? -0.682 8.418 15.134 1.00 97.44 69 GLN A C 1
ATOM 510 O O . GLN A 1 69 ? -1.875 8.177 15.306 1.00 97.44 69 GLN A O 1
ATOM 515 N N . THR A 1 70 ? -0.194 9.655 15.269 1.00 98.06 70 THR A N 1
ATOM 516 C CA . THR A 1 70 ? -1.031 10.816 15.625 1.00 98.06 70 THR A CA 1
ATOM 517 C C . THR A 1 70 ? -2.114 11.082 14.579 1.00 98.06 70 THR A C 1
ATOM 519 O O . THR A 1 70 ? -3.270 11.312 14.933 1.00 98.06 70 THR A O 1
ATOM 522 N N . GLN A 1 71 ? -1.774 11.015 13.287 1.00 98.31 71 GLN A N 1
ATOM 523 C CA . GLN A 1 71 ? -2.734 11.223 12.201 1.00 98.31 71 GLN A CA 1
ATOM 524 C C . GLN A 1 71 ? -3.793 10.115 12.180 1.00 98.31 71 GLN A C 1
ATOM 526 O O . GLN A 1 71 ? -4.977 10.405 12.019 1.00 98.31 71 GLN A O 1
ATOM 531 N N . ILE A 1 72 ? -3.381 8.863 12.399 1.00 98.31 72 ILE A N 1
ATOM 532 C CA . ILE A 1 72 ? -4.285 7.708 12.459 1.00 98.31 72 ILE A CA 1
ATOM 533 C C . ILE A 1 72 ? -5.239 7.828 13.653 1.00 98.31 72 ILE A C 1
ATOM 535 O O . ILE A 1 72 ? -6.447 7.671 13.488 1.00 98.31 72 ILE A O 1
ATOM 539 N N . THR A 1 73 ? -4.729 8.168 14.839 1.00 97.75 73 THR A N 1
ATOM 540 C CA . THR A 1 73 ? -5.549 8.350 16.046 1.00 97.75 73 THR A CA 1
ATOM 541 C C . THR A 1 73 ? -6.560 9.487 15.876 1.00 97.75 73 THR A C 1
ATOM 543 O O . THR A 1 73 ? -7.741 9.308 16.177 1.00 97.75 73 THR A O 1
ATOM 546 N N . ASN A 1 74 ? -6.135 10.632 15.333 1.00 98.25 74 ASN A N 1
ATOM 547 C CA . ASN A 1 74 ? -7.030 11.759 15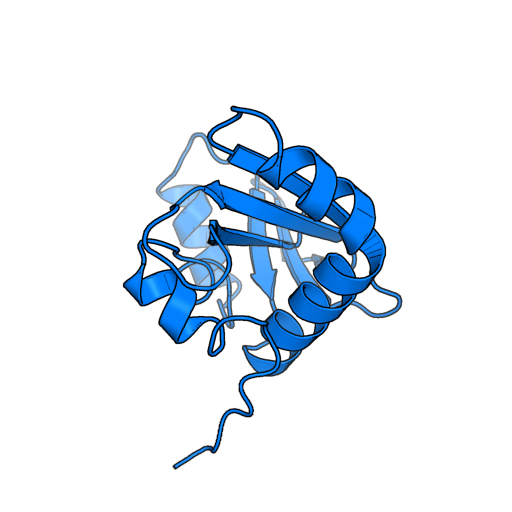.049 1.00 98.25 74 ASN A CA 1
ATOM 548 C C . ASN A 1 74 ? -8.079 11.407 13.991 1.00 98.25 74 ASN A C 1
ATOM 550 O O . ASN A 1 74 ? -9.237 11.808 14.087 1.00 98.25 74 ASN A O 1
ATOM 554 N N . TRP A 1 75 ? -7.690 10.645 12.969 1.00 98.56 75 TRP A N 1
ATOM 555 C CA . TRP A 1 75 ? -8.644 10.159 11.990 1.00 98.56 75 TRP A CA 1
ATOM 556 C C . TRP A 1 75 ? -9.677 9.248 12.642 1.00 98.56 75 TRP A C 1
ATOM 558 O O . TRP A 1 75 ? -10.857 9.447 12.383 1.00 98.56 75 TRP A O 1
ATOM 568 N N . LEU A 1 76 ? -9.274 8.301 13.494 1.00 97.69 76 LEU A N 1
ATOM 569 C CA . LEU A 1 76 ? -10.184 7.367 14.166 1.00 97.69 76 LEU A CA 1
ATOM 570 C C . LEU A 1 76 ? -11.184 8.057 15.100 1.00 97.69 76 LEU A C 1
ATOM 572 O O . LEU A 1 76 ? -12.319 7.595 15.185 1.00 97.69 76 LEU A O 1
ATOM 576 N N . SER A 1 77 ? -10.814 9.172 15.737 1.00 97.25 77 SER A N 1
ATOM 577 C CA . SER A 1 77 ? -11.741 9.959 16.564 1.00 97.25 77 SER A CA 1
ATOM 578 C C . SER A 1 77 ? -12.735 10.806 15.756 1.00 97.25 77 SER A C 1
ATOM 580 O O . SER A 1 77 ? -13.763 11.218 16.290 1.00 97.25 77 SER A O 1
ATOM 582 N N . GLY A 1 78 ? -12.456 11.062 14.473 1.00 96.56 78 GLY A N 1
ATOM 583 C CA . GLY A 1 78 ? -13.354 11.774 13.558 1.00 96.56 78 GLY A CA 1
ATOM 584 C C . GLY A 1 78 ? -14.439 10.877 12.954 1.00 96.56 78 GLY A C 1
ATOM 585 O O . GLY A 1 78 ? -14.708 9.792 13.456 1.00 96.56 78 GLY A O 1
ATOM 586 N N . ASN A 1 79 ? -15.011 11.272 11.808 1.00 95.62 79 ASN A N 1
ATOM 587 C CA . ASN A 1 79 ? -16.067 10.518 11.096 1.00 95.62 79 ASN A CA 1
ATOM 588 C C . ASN A 1 79 ? -15.710 10.109 9.654 1.00 95.62 79 ASN A C 1
ATOM 590 O O . ASN A 1 79 ? -16.537 9.523 8.957 1.00 95.62 79 ASN A O 1
ATOM 594 N N . SER A 1 80 ? -14.495 10.410 9.182 1.00 98.00 80 SER A N 1
ATOM 595 C CA . SER A 1 80 ? -14.094 10.048 7.818 1.00 98.00 80 SER A CA 1
ATOM 596 C C . SER A 1 80 ? -13.993 8.530 7.662 1.00 98.00 80 SER A C 1
ATOM 598 O O . SER A 1 80 ? -13.372 7.848 8.477 1.00 98.00 80 SER A O 1
ATOM 600 N N . SER A 1 81 ? -14.545 7.997 6.572 1.00 97.94 81 SER A N 1
ATOM 601 C CA . SER A 1 81 ? -14.518 6.561 6.276 1.00 97.94 81 SER A CA 1
ATOM 602 C C . SER A 1 81 ? -13.149 6.057 5.815 1.00 97.94 81 SER A C 1
ATOM 604 O O . SER A 1 81 ? -12.896 4.851 5.860 1.00 97.94 81 SER A O 1
ATOM 606 N N . ARG A 1 82 ? -12.265 6.959 5.370 1.00 98.38 82 ARG A N 1
ATOM 607 C CA . ARG A 1 82 ? -10.938 6.630 4.843 1.00 98.38 82 ARG A CA 1
ATOM 608 C C . ARG A 1 82 ? -9.878 7.610 5.323 1.00 98.38 82 ARG A C 1
ATOM 610 O O . ARG A 1 82 ? -10.171 8.782 5.567 1.00 98.38 82 ARG A O 1
ATOM 617 N N . LEU A 1 83 ? -8.652 7.113 5.389 1.00 98.69 83 LEU A N 1
ATOM 618 C CA . LEU A 1 83 ? -7.447 7.900 5.601 1.00 98.69 83 LEU A CA 1
ATOM 619 C C . LEU A 1 83 ? -6.394 7.439 4.608 1.00 98.69 83 LEU A C 1
ATOM 621 O O . LEU A 1 83 ? -6.125 6.246 4.515 1.00 98.69 83 LEU A O 1
ATOM 625 N N . GLN A 1 84 ? -5.795 8.388 3.903 1.00 98.62 84 GLN A N 1
ATOM 626 C CA . GLN A 1 84 ? -4.572 8.151 3.158 1.00 98.62 84 GLN A CA 1
ATOM 627 C C . GLN A 1 84 ? -3.398 8.707 3.960 1.00 98.62 84 GLN A C 1
ATOM 629 O O . GLN A 1 84 ? -3.473 9.840 4.440 1.00 98.62 84 GLN A O 1
ATOM 634 N N . ILE A 1 85 ? -2.328 7.928 4.079 1.00 98.12 85 ILE A N 1
ATOM 635 C CA . ILE A 1 85 ? -1.029 8.411 4.551 1.00 98.12 85 ILE A CA 1
ATOM 636 C C . ILE A 1 85 ? 0.031 8.104 3.503 1.00 98.12 85 ILE A C 1
ATOM 638 O O . ILE A 1 85 ? -0.058 7.096 2.799 1.00 98.12 85 ILE A O 1
ATOM 642 N N . ASN A 1 86 ? 1.038 8.967 3.448 1.00 97.88 86 ASN A N 1
ATOM 643 C CA . ASN A 1 86 ? 2.219 8.776 2.625 1.00 97.88 86 ASN A CA 1
ATOM 644 C C . ASN A 1 86 ? 3.437 8.659 3.548 1.00 97.88 86 ASN A C 1
ATOM 646 O O . ASN A 1 86 ? 3.490 9.301 4.600 1.00 97.88 86 ASN A O 1
ATOM 650 N N . HIS A 1 87 ? 4.411 7.846 3.165 1.00 97.31 87 HIS A N 1
ATOM 651 C CA . HIS A 1 87 ? 5.656 7.662 3.900 1.00 97.31 87 HIS A CA 1
ATOM 652 C C . HIS A 1 87 ? 6.805 7.426 2.920 1.00 97.31 87 HIS A C 1
ATOM 654 O O . HIS A 1 87 ? 6.594 6.844 1.863 1.00 97.31 87 HIS A O 1
ATOM 660 N N . THR A 1 88 ? 8.012 7.851 3.273 1.00 97.88 88 THR A N 1
ATOM 661 C CA . THR A 1 88 ? 9.214 7.603 2.471 1.00 97.88 88 THR A CA 1
ATOM 662 C C . THR A 1 88 ? 10.171 6.769 3.301 1.00 97.88 88 THR A C 1
ATOM 664 O O . THR A 1 88 ? 10.607 7.200 4.368 1.00 97.88 88 THR A O 1
ATOM 667 N N . ALA A 1 89 ? 10.483 5.573 2.814 1.00 95.88 89 ALA A N 1
ATOM 668 C CA . ALA A 1 89 ? 11.423 4.670 3.452 1.00 95.88 89 ALA A CA 1
ATOM 669 C C . ALA A 1 89 ? 12.874 5.024 3.091 1.00 95.88 89 ALA A C 1
ATOM 671 O O . ALA A 1 89 ? 13.171 5.533 2.009 1.00 95.88 89 ALA A O 1
ATOM 672 N N . THR A 1 90 ? 13.807 4.693 3.984 1.00 92.69 90 THR A N 1
ATOM 673 C CA . THR A 1 90 ? 15.243 4.922 3.757 1.00 92.69 90 THR A CA 1
ATOM 674 C C . THR A 1 90 ? 15.783 4.093 2.589 1.00 92.69 90 THR A C 1
ATOM 676 O O . THR A 1 90 ? 16.559 4.592 1.778 1.00 92.69 90 THR A O 1
ATOM 679 N N . ASN A 1 91 ? 15.352 2.835 2.483 1.00 93.00 91 ASN A N 1
ATOM 680 C CA . ASN A 1 91 ? 15.751 1.911 1.422 1.00 93.00 91 ASN A CA 1
ATOM 681 C C . ASN A 1 91 ? 14.603 1.720 0.420 1.00 93.00 91 ASN A C 1
ATOM 683 O O . ASN A 1 91 ? 13.446 1.898 0.811 1.00 93.00 91 ASN A O 1
ATOM 687 N N . PRO A 1 92 ? 14.888 1.320 -0.834 1.00 96.69 92 PRO A N 1
ATOM 688 C CA . PRO A 1 92 ? 13.838 0.957 -1.774 1.00 96.69 92 PRO A CA 1
ATOM 689 C C . PRO A 1 92 ? 12.978 -0.180 -1.209 1.00 96.69 92 PRO A C 1
ATOM 691 O O . PRO A 1 92 ? 13.500 -1.195 -0.746 1.00 96.69 92 PRO A O 1
ATOM 694 N N . ILE A 1 93 ? 11.662 -0.008 -1.260 1.00 98.06 93 ILE A N 1
ATOM 695 C CA . ILE A 1 93 ? 10.668 -0.964 -0.741 1.00 98.06 93 ILE A CA 1
ATOM 696 C C . ILE A 1 93 ? 9.998 -1.765 -1.857 1.00 98.06 93 ILE A C 1
ATOM 698 O O . ILE A 1 93 ? 9.330 -2.772 -1.612 1.00 98.06 93 ILE A O 1
ATOM 702 N N . GLY A 1 94 ? 10.151 -1.309 -3.095 1.00 98.06 94 GLY A N 1
ATOM 703 C CA . GLY A 1 94 ? 9.438 -1.852 -4.230 1.00 98.06 94 GLY A CA 1
ATOM 704 C C . GLY A 1 94 ? 9.907 -1.267 -5.542 1.00 98.06 94 GLY A C 1
ATOM 705 O O . GLY A 1 94 ? 10.954 -0.624 -5.634 1.00 98.06 94 GLY A O 1
ATOM 706 N N . VAL A 1 95 ? 9.093 -1.515 -6.553 1.00 98.44 95 VAL A N 1
ATOM 707 C CA . VAL A 1 95 ? 9.289 -1.031 -7.906 1.00 98.44 95 VAL A CA 1
ATOM 708 C C . VAL A 1 95 ? 7.999 -0.445 -8.459 1.00 98.44 95 VAL A C 1
ATOM 710 O O . VAL A 1 95 ? 6.902 -0.902 -8.127 1.00 98.44 95 VAL A O 1
ATOM 713 N N . THR A 1 96 ? 8.144 0.522 -9.357 1.00 98.25 96 THR A N 1
ATOM 714 C CA . THR A 1 96 ? 7.036 1.138 -10.086 1.00 98.25 96 THR A CA 1
ATOM 715 C C . THR A 1 96 ? 7.292 1.068 -11.589 1.00 98.25 96 THR A C 1
ATOM 717 O O . THR A 1 96 ? 8.375 1.398 -12.065 1.00 98.25 96 THR A O 1
ATOM 720 N N . LEU A 1 97 ? 6.281 0.651 -12.352 1.00 98.25 97 LEU A N 1
ATOM 721 C CA . LEU A 1 97 ? 6.232 0.744 -13.807 1.00 98.25 97 LEU A CA 1
ATOM 722 C C . LEU A 1 97 ? 5.253 1.847 -14.205 1.00 98.25 97 LEU A C 1
ATOM 724 O O . LEU A 1 97 ? 4.060 1.784 -13.898 1.00 98.25 97 LEU A O 1
ATOM 728 N N . THR A 1 98 ? 5.752 2.839 -14.933 1.00 97.62 98 THR A N 1
ATOM 729 C CA . THR A 1 98 ? 4.924 3.887 -15.539 1.00 97.62 98 THR A CA 1
ATOM 730 C C . THR A 1 98 ? 4.512 3.467 -16.945 1.00 97.62 98 THR A C 1
ATOM 732 O O . THR A 1 98 ? 5.298 2.883 -17.689 1.00 97.62 98 THR A O 1
ATOM 735 N N . ARG A 1 99 ? 3.274 3.770 -17.346 1.00 95.75 99 ARG A N 1
ATOM 736 C CA . ARG A 1 99 ? 2.78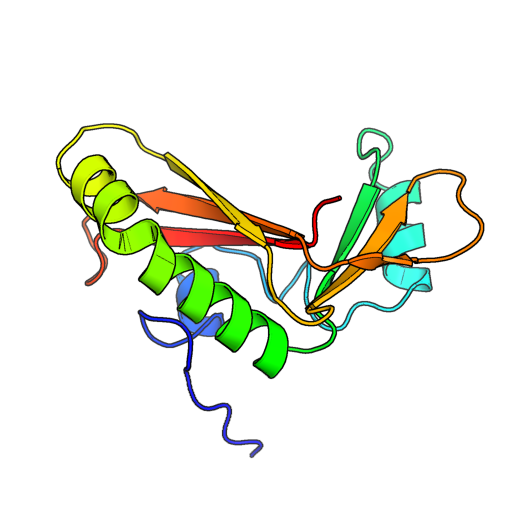0 3.468 -18.695 1.00 95.75 99 ARG A CA 1
ATOM 737 C C . ARG A 1 99 ? 3.697 4.072 -19.762 1.00 95.75 99 ARG A C 1
ATOM 739 O O . ARG A 1 99 ? 3.940 5.274 -19.768 1.00 95.75 99 ARG A O 1
ATOM 746 N N . GLY A 1 100 ? 4.149 3.229 -20.689 1.00 93.75 100 GLY A N 1
ATOM 747 C CA . GLY A 1 100 ? 5.054 3.617 -21.774 1.00 93.75 100 GLY A CA 1
ATOM 748 C C . GLY A 1 100 ? 6.538 3.628 -21.393 1.00 93.75 100 GLY A C 1
ATOM 749 O O . GLY A 1 100 ? 7.369 3.817 -22.277 1.00 93.75 100 GLY A O 1
ATOM 750 N N . ALA A 1 101 ? 6.885 3.400 -20.122 1.00 95.94 101 ALA A N 1
ATOM 751 C CA . ALA A 1 101 ? 8.270 3.183 -19.719 1.00 95.94 101 ALA A CA 1
ATOM 752 C C . ALA A 1 101 ? 8.753 1.787 -20.162 1.00 95.94 101 ALA A C 1
ATOM 754 O O . ALA A 1 101 ? 7.946 0.856 -20.223 1.00 95.94 101 ALA A O 1
ATOM 755 N N . PRO A 1 102 ? 10.055 1.628 -20.463 1.00 94.81 102 PRO A N 1
ATOM 756 C CA . PRO A 1 102 ? 10.604 0.360 -20.940 1.00 94.81 102 PRO A CA 1
ATOM 757 C C . PRO A 1 102 ? 10.792 -0.682 -19.831 1.00 94.81 102 PRO A C 1
ATOM 759 O O . PRO A 1 102 ? 10.898 -1.861 -20.146 1.00 94.81 102 PRO A O 1
ATOM 762 N N . SER A 1 103 ? 10.867 -0.255 -18.569 1.00 96.44 103 SER A N 1
ATOM 763 C CA . SER A 1 103 ? 11.096 -1.123 -17.416 1.00 96.44 103 SER A CA 1
ATOM 764 C C . SER A 1 103 ? 10.610 -0.469 -16.126 1.00 96.44 103 SER A C 1
ATOM 766 O O . SER A 1 103 ? 10.313 0.731 -16.075 1.00 96.44 103 SER A O 1
ATOM 768 N N . THR A 1 104 ? 10.557 -1.268 -15.068 1.00 97.62 104 THR A N 1
ATOM 769 C CA . THR A 1 104 ? 10.342 -0.803 -13.699 1.00 97.62 104 THR A CA 1
ATOM 770 C C . THR A 1 104 ? 11.510 0.040 -13.171 1.00 97.62 104 THR A C 1
ATOM 772 O O . THR A 1 104 ? 12.649 -0.083 -13.629 1.00 97.62 104 THR A O 1
ATOM 775 N N . VAL A 1 105 ? 11.228 0.897 -12.185 1.00 97.69 105 VAL A N 1
ATOM 776 C CA . VAL A 1 105 ? 12.230 1.652 -11.412 1.00 97.69 105 VAL A CA 1
ATOM 777 C C . VAL A 1 105 ? 12.066 1.388 -9.910 1.00 97.69 105 VAL A C 1
ATOM 779 O O . VAL A 1 105 ? 10.924 1.245 -9.467 1.00 97.69 105 VAL A O 1
ATOM 782 N N . PRO A 1 106 ? 13.156 1.320 -9.117 1.00 97.69 106 PRO A N 1
ATOM 783 C CA . PRO A 1 106 ? 13.067 1.216 -7.660 1.00 97.69 106 PRO A CA 1
ATOM 784 C C . PRO A 1 106 ? 12.336 2.408 -7.039 1.00 97.69 106 PRO A C 1
ATOM 786 O O . PRO A 1 106 ? 12.500 3.541 -7.490 1.00 97.69 106 PRO A O 1
ATOM 789 N N . ASP A 1 107 ? 11.574 2.149 -5.980 1.00 96.38 107 ASP A N 1
ATOM 790 C CA . ASP A 1 107 ? 10.754 3.149 -5.304 1.00 96.38 107 ASP A CA 1
ATOM 791 C C . ASP A 1 107 ? 10.888 3.056 -3.778 1.00 96.38 107 ASP A C 1
ATOM 793 O O . ASP A 1 107 ? 10.992 1.969 -3.201 1.00 96.38 107 ASP A O 1
ATOM 797 N N . HIS A 1 108 ? 10.899 4.220 -3.137 1.00 97.75 108 HIS A N 1
ATOM 798 C CA . HIS A 1 108 ? 11.033 4.418 -1.692 1.00 97.75 108 HIS A CA 1
ATOM 799 C C . HIS A 1 108 ? 9.742 4.942 -1.061 1.00 97.75 108 HIS A C 1
ATOM 801 O O . HIS A 1 108 ? 9.566 4.869 0.158 1.00 97.75 108 HIS A O 1
ATOM 807 N N . ASN A 1 109 ? 8.868 5.522 -1.878 1.00 97.75 109 ASN A N 1
ATOM 808 C CA . ASN A 1 109 ? 7.659 6.176 -1.430 1.00 97.75 109 ASN A CA 1
ATOM 809 C C . ASN A 1 109 ? 6.541 5.147 -1.306 1.00 97.75 109 ASN A C 1
ATOM 811 O O . ASN A 1 109 ? 6.392 4.252 -2.131 1.00 97.75 109 ASN A O 1
ATOM 815 N N . LEU A 1 110 ? 5.748 5.288 -0.255 1.00 97.31 110 LEU A N 1
ATOM 816 C CA . LEU A 1 110 ? 4.677 4.392 0.134 1.00 97.31 110 LEU A CA 1
ATOM 817 C C . LEU A 1 110 ? 3.404 5.200 0.323 1.00 97.31 110 LEU A C 1
ATOM 819 O O . LEU A 1 110 ? 3.374 6.131 1.128 1.00 97.31 110 LEU A O 1
ATOM 823 N N . GLN A 1 111 ? 2.333 4.788 -0.343 1.00 98.50 111 GLN A N 1
ATOM 824 C CA . GLN A 1 111 ? 0.987 5.253 -0.049 1.00 98.50 111 GLN A CA 1
ATOM 825 C C . GLN A 1 111 ? 0.185 4.133 0.616 1.00 98.50 111 GLN A C 1
ATOM 827 O O . GLN A 1 111 ? 0.133 3.008 0.119 1.00 98.50 111 GLN A O 1
ATOM 832 N N . ILE A 1 112 ? -0.483 4.448 1.726 1.00 98.69 112 ILE A N 1
ATOM 833 C CA . ILE A 1 112 ? -1.381 3.530 2.432 1.00 98.69 112 ILE A CA 1
ATOM 834 C C . ILE A 1 112 ? -2.760 4.164 2.502 1.00 98.69 112 ILE A C 1
ATOM 836 O O . ILE A 1 112 ? -2.913 5.304 2.937 1.00 98.69 112 ILE A O 1
ATOM 840 N N . LEU A 1 113 ? -3.774 3.402 2.107 1.00 98.75 113 LEU A N 1
ATOM 841 C CA . LEU A 1 113 ? -5.171 3.765 2.255 1.00 98.75 113 LEU A CA 1
ATOM 842 C C . LEU A 1 113 ? -5.824 2.855 3.292 1.00 98.75 113 LEU A C 1
ATOM 844 O O . LEU A 1 113 ? -5.991 1.653 3.079 1.00 98.75 113 LEU A O 1
ATOM 848 N N . PHE A 1 114 ? -6.251 3.449 4.396 1.00 98.69 114 PHE A N 1
ATOM 849 C CA . PHE A 1 114 ? -7.052 2.791 5.416 1.00 98.69 114 PHE A CA 1
ATOM 850 C C . PHE A 1 114 ? -8.536 2.962 5.125 1.00 98.69 114 PHE A C 1
ATOM 852 O O . PHE A 1 114 ? -8.982 3.997 4.613 1.00 98.69 114 PHE A O 1
ATOM 859 N N . ARG A 1 115 ? -9.319 1.965 5.529 1.00 98.62 115 ARG A N 1
ATOM 860 C CA . ARG A 1 115 ? -10.772 2.061 5.610 1.00 98.62 115 ARG A CA 1
ATOM 861 C C . ARG A 1 115 ? -11.217 1.756 7.028 1.00 98.62 115 ARG A C 1
ATOM 863 O O . ARG A 1 115 ? -10.774 0.785 7.635 1.00 98.62 115 ARG A O 1
ATOM 870 N N . ARG A 1 116 ? -12.088 2.615 7.552 1.00 98.31 116 ARG A N 1
ATOM 871 C CA . ARG A 1 116 ? -12.640 2.455 8.891 1.00 98.31 116 ARG A CA 1
ATOM 872 C C . ARG A 1 116 ? -13.565 1.248 8.945 1.00 98.31 116 ARG A C 1
ATOM 874 O O . ARG A 1 116 ? -14.402 1.071 8.060 1.00 98.31 116 ARG A O 1
ATOM 881 N N . ASP A 1 117 ? -13.440 0.497 10.026 1.00 97.50 117 ASP A N 1
ATOM 882 C CA . ASP A 1 117 ? -14.353 -0.567 10.406 1.00 97.50 117 ASP A CA 1
ATOM 883 C C . ASP A 1 117 ? -14.327 -0.716 11.932 1.00 97.50 117 ASP A C 1
ATOM 885 O O . ASP A 1 117 ? -13.383 -1.256 12.508 1.00 97.50 117 ASP A O 1
ATOM 889 N N . SER A 1 118 ? -15.366 -0.208 12.595 1.00 95.38 118 SER A N 1
ATOM 890 C CA . SER A 1 118 ? -15.479 -0.234 14.056 1.00 95.38 118 SER A CA 1
ATOM 891 C C . SER A 1 118 ? -15.718 -1.632 14.627 1.00 95.38 118 SER A C 1
ATOM 893 O O . SER A 1 118 ? -15.685 -1.790 15.843 1.00 95.38 118 SER A O 1
ATOM 895 N N . THR A 1 119 ? -15.992 -2.634 13.785 1.00 95.88 119 THR A N 1
ATOM 896 C CA . THR A 1 119 ? -16.128 -4.028 14.230 1.00 95.88 119 THR A CA 1
ATOM 897 C C . THR A 1 119 ? -14.767 -4.702 14.426 1.00 95.88 119 THR A C 1
ATOM 899 O O . THR A 1 119 ? -14.666 -5.698 15.140 1.00 95.88 119 THR A O 1
ATOM 902 N N . LEU A 1 120 ? -13.701 -4.145 13.838 1.00 95.31 120 LEU A N 1
ATOM 903 C CA . LEU A 1 120 ? -12.339 -4.653 13.966 1.00 95.31 120 LEU A CA 1
ATOM 904 C C . LEU A 1 120 ? -11.647 -4.081 15.203 1.00 95.31 120 LEU A C 1
ATOM 906 O O . LEU A 1 120 ? -11.840 -2.926 15.573 1.00 95.31 120 LEU A O 1
ATOM 910 N N . ARG A 1 121 ? -10.731 -4.860 15.791 1.00 93.56 121 ARG A N 1
ATOM 911 C CA . ARG A 1 121 ? -9.967 -4.462 16.988 1.00 93.56 121 ARG A CA 1
ATOM 912 C C . ARG A 1 121 ? -9.180 -3.157 16.816 1.00 93.56 121 ARG A C 1
ATOM 914 O O . ARG A 1 121 ? -9.020 -2.422 17.782 1.00 93.56 121 ARG A O 1
ATOM 921 N N . LEU A 1 122 ? -8.667 -2.883 15.614 1.00 95.31 122 LEU A N 1
ATOM 922 C CA . LEU A 1 122 ? -7.946 -1.637 15.319 1.00 95.31 122 LEU A CA 1
ATOM 923 C C . LEU A 1 122 ? -8.878 -0.468 14.959 1.00 95.31 122 LEU A C 1
ATOM 925 O O . LEU A 1 122 ? -8.410 0.657 14.824 1.00 95.31 122 LEU A O 1
ATOM 929 N N . GLY A 1 123 ? -10.174 -0.718 14.753 1.00 96.94 123 GLY A N 1
ATOM 930 C CA . GLY A 1 123 ? -11.116 0.261 14.205 1.00 96.94 123 GLY A CA 1
ATOM 931 C C . GLY A 1 123 ? -10.951 0.518 12.701 1.00 96.94 123 GLY A C 1
ATOM 932 O O . GLY A 1 123 ? -11.636 1.376 12.138 1.00 96.94 123 GLY A O 1
ATOM 933 N N . TYR A 1 124 ? -10.041 -0.196 12.036 1.00 98.19 124 TYR A N 1
ATOM 934 C CA . TYR A 1 124 ? -9.769 -0.090 10.607 1.00 98.19 124 TYR A CA 1
ATOM 935 C C . TYR A 1 124 ? -9.104 -1.355 10.061 1.00 98.19 124 TYR A C 1
ATOM 937 O O . TYR A 1 124 ? -8.589 -2.184 10.814 1.00 98.19 124 TYR A O 1
ATOM 945 N N . TYR A 1 125 ? -9.051 -1.437 8.734 1.00 98.44 125 TYR A N 1
ATOM 946 C CA . TYR A 1 125 ? -8.123 -2.287 7.995 1.00 98.44 125 TYR A CA 1
ATOM 947 C C . TYR A 1 125 ? -7.395 -1.474 6.917 1.00 98.44 125 TYR A C 1
ATOM 949 O O . TYR A 1 125 ? -7.827 -0.382 6.525 1.00 98.44 125 TYR A O 1
ATOM 957 N N . ILE A 1 126 ? -6.272 -2.001 6.438 1.00 98.62 126 ILE A N 1
ATOM 958 C CA . ILE A 1 126 ? -5.558 -1.475 5.276 1.00 98.62 126 ILE A CA 1
ATOM 959 C C . ILE A 1 126 ? -6.313 -1.933 4.035 1.00 98.62 126 ILE A C 1
ATOM 961 O O . ILE A 1 126 ? -6.289 -3.111 3.683 1.00 98.62 126 ILE A O 1
ATOM 965 N N . LEU A 1 127 ? -6.990 -1.000 3.367 1.00 98.69 127 LEU A N 1
ATOM 966 C CA . LEU A 1 127 ? -7.679 -1.291 2.114 1.00 98.69 127 LEU A CA 1
ATOM 967 C C . LEU A 1 127 ? -6.656 -1.615 1.023 1.00 98.69 127 LEU A C 1
ATOM 969 O O . LEU A 1 127 ? -6.812 -2.579 0.280 1.00 98.69 127 LEU A O 1
ATOM 973 N N . THR A 1 128 ? -5.599 -0.813 0.940 1.00 98.50 128 THR A N 1
ATOM 974 C CA . THR A 1 128 ? -4.470 -1.074 0.051 1.00 98.50 128 THR A CA 1
ATOM 975 C C . THR A 1 128 ? -3.247 -0.295 0.505 1.00 98.50 128 THR A C 1
ATOM 977 O O . THR A 1 128 ? -3.371 0.774 1.102 1.00 98.50 128 THR A O 1
ATOM 980 N N . ALA A 1 129 ? -2.073 -0.810 0.177 1.00 98.50 129 ALA A N 1
ATOM 981 C CA . ALA A 1 129 ? -0.804 -0.113 0.276 1.00 98.50 129 ALA A CA 1
ATOM 982 C C . ALA A 1 129 ? 0.036 -0.454 -0.954 1.00 98.50 129 ALA A C 1
ATOM 984 O O . ALA A 1 129 ? -0.080 -1.567 -1.469 1.00 98.50 129 ALA A O 1
ATOM 985 N N . TYR A 1 130 ? 0.832 0.490 -1.443 1.00 98.50 130 TYR A N 1
ATOM 986 C CA . TYR A 1 130 ? 1.693 0.263 -2.601 1.00 98.50 130 TYR A CA 1
ATOM 987 C C . TYR A 1 130 ? 2.805 1.310 -2.709 1.00 98.50 130 TYR A C 1
ATOM 989 O O . TYR A 1 130 ? 2.626 2.428 -2.210 1.00 98.50 130 TYR A O 1
ATOM 997 N N . PRO A 1 131 ? 3.928 0.973 -3.372 1.00 98.31 131 PRO A N 1
ATOM 998 C CA . PRO A 1 131 ? 4.917 1.970 -3.753 1.00 98.31 131 PRO A CA 1
ATOM 999 C C . PRO A 1 131 ? 4.327 2.998 -4.727 1.00 98.31 131 PRO A C 1
ATOM 1001 O O . PRO A 1 131 ? 3.568 2.617 -5.620 1.00 98.31 131 PRO A O 1
ATOM 1004 N N . GLU A 1 132 ? 4.628 4.281 -4.556 1.00 92.94 132 GLU A N 1
ATOM 1005 C CA . GLU A 1 132 ? 4.062 5.361 -5.378 1.00 92.94 132 GLU A CA 1
ATOM 1006 C C . GLU A 1 132 ? 5.067 6.518 -5.534 1.00 92.94 132 GLU A C 1
ATOM 1008 O O . GLU A 1 132 ? 5.312 7.201 -4.541 1.00 92.94 132 GLU A O 1
ATOM 1013 N N . PRO A 1 133 ? 5.581 6.792 -6.752 1.00 85.38 133 PRO A N 1
ATOM 1014 C CA . PRO A 1 133 ? 6.575 7.839 -6.994 1.00 85.38 133 PRO A CA 1
ATOM 1015 C C . PRO A 1 133 ? 6.101 9.245 -6.632 1.00 85.38 133 PRO A C 1
ATOM 1017 O O . PRO A 1 133 ? 4.977 9.614 -7.070 1.00 85.38 133 PRO A O 1
#

pLDDT: mean 94.65, std 9.9, range [37.94, 98.75]

Foldseek 3Di:
DPPDDQLAPQRHVVRLVVVQACACVFAACDDFVRFLVCCVVVVPDQKGKHFNHRNLVSNLNNVQCVVCVVVLVVVLVDDDQKDKDKDFAPDFGIWMDGPPDPTIDTARMKIWMWGADCVGPSRIGTNYMHGDD

Radius of gyration: 14.78 Å; Cα contacts (8 Å, |Δi|>4): 248; chains: 1; bounding box: 32×35×39 Å

Nearest PDB structures (foldseek):
  5e3e-assembly2_D  TM=9.310E-01  e=3.549E-12  Yersinia kristensenii ATCC 33638
  5bka-assembly2_E  TM=2.233E-01  e=4.706E-01  Streptomyces coelicolor A3(2)
  5bka-assembly2_F  TM=2.561E-01  e=1.267E+00  Streptomyces coelicolor A3(2)
  5bka-assembly1_C  TM=2.474E-01  e=2.987E+00  Streptomyces coelicolor A3(2)
  5bka-assembly2_D  TM=2.207E-01  e=2.294E+00  Streptomyces coelicolor A3(2)

InterPro domains:
  IPR041436 Bacterial CdiA-CT RNAse A domain [PF18431] (21-131)

Mean predicted aligned error: 3.51 Å

Organism: NCBI:txid671068